Protein AF-A0A7V3DIP4-F1 (afdb_monomer_lite)

Foldseek 3Di:
DDPDPDDDDPVNVVVVVVVVVVVCVVVVVVVVVVVVVVLLVVLLVLVVLLVQQQQQVLVVDPQSAGDAKDQDPVVSCVVRVVSVRDDDPDCVVDQNAAWGIKHADPPRSQKIKTWGFRDDPPATWIWIAIWGQDPPDPPSPGPRPDRTDTDSDDDD

Structure (mmCIF, N/CA/C/O backbone):
data_AF-A0A7V3DIP4-F1
#
_entry.id   AF-A0A7V3DIP4-F1
#
loop_
_atom_site.group_PDB
_atom_site.id
_atom_site.type_symbol
_atom_site.label_atom_id
_atom_site.label_alt_id
_atom_site.label_comp_id
_atom_site.label_asym_id
_atom_site.label_entity_id
_atom_site.label_seq_id
_atom_site.pdbx_PDB_ins_code
_atom_site.Cartn_x
_atom_site.Cartn_y
_atom_site.Cartn_z
_atom_site.occupancy
_atom_site.B_iso_or_equiv
_atom_site.auth_seq_id
_atom_site.auth_comp_id
_atom_site.auth_asym_id
_atom_site.auth_atom_id
_atom_site.pdbx_PDB_model_num
ATOM 1 N N . MET A 1 1 ? -53.026 -20.639 31.400 1.00 49.44 1 MET A N 1
ATOM 2 C CA . MET A 1 1 ? -51.644 -20.151 31.588 1.00 49.44 1 MET A CA 1
ATOM 3 C C . MET A 1 1 ? -51.543 -18.741 31.033 1.00 49.44 1 MET A C 1
ATOM 5 O O . MET A 1 1 ? -51.719 -18.576 29.835 1.00 49.44 1 MET A O 1
ATOM 9 N N . MET A 1 2 ? -51.313 -17.737 31.879 1.00 57.09 2 MET A N 1
ATOM 10 C CA . MET A 1 2 ? -50.961 -16.390 31.417 1.00 57.09 2 MET A CA 1
ATOM 11 C C . MET A 1 2 ? -49.431 -16.298 31.375 1.00 57.09 2 MET A C 1
ATOM 13 O O . MET A 1 2 ? -48.797 -16.705 32.348 1.00 57.09 2 MET A O 1
ATOM 17 N N . PRO A 1 3 ? -48.826 -15.853 30.264 1.00 61.75 3 PRO A N 1
ATOM 18 C CA . PRO A 1 3 ? -47.380 -15.751 30.159 1.00 61.75 3 PRO A CA 1
ATOM 19 C C . PRO A 1 3 ? -46.893 -14.645 31.096 1.00 61.75 3 PRO A C 1
ATOM 21 O O . PRO A 1 3 ? -47.364 -13.509 31.036 1.00 61.75 3 PRO A O 1
ATOM 24 N N . ASP A 1 4 ? -45.971 -15.013 31.977 1.00 63.47 4 ASP A N 1
ATOM 25 C CA . ASP A 1 4 ? -45.319 -14.137 32.941 1.00 63.47 4 ASP A CA 1
ATOM 26 C C . ASP A 1 4 ? -44.584 -13.014 32.189 1.00 63.47 4 ASP A C 1
ATOM 28 O O . ASP A 1 4 ? -43.588 -13.247 31.495 1.00 63.47 4 ASP A O 1
ATOM 32 N N . ARG A 1 5 ? -45.125 -11.792 32.238 1.00 65.75 5 ARG A N 1
ATOM 33 C CA . ARG A 1 5 ? -44.530 -10.623 31.579 1.00 65.75 5 ARG A CA 1
ATOM 34 C C . ARG A 1 5 ? -43.382 -10.117 32.446 1.00 65.75 5 ARG A C 1
ATOM 36 O O . ARG A 1 5 ? -43.550 -9.192 33.234 1.00 65.75 5 ARG A O 1
ATOM 43 N N . ARG A 1 6 ? -42.210 -10.732 32.283 1.00 71.38 6 ARG A N 1
ATOM 44 C CA . ARG A 1 6 ? -40.952 -10.273 32.884 1.00 71.38 6 ARG A CA 1
ATOM 45 C C . ARG A 1 6 ? -40.598 -8.902 32.305 1.00 71.38 6 ARG A C 1
ATOM 47 O O . ARG A 1 6 ? -40.215 -8.796 31.142 1.00 71.38 6 ARG A O 1
ATOM 54 N N . GLY A 1 7 ? -40.799 -7.851 33.095 1.00 74.81 7 GLY A N 1
ATOM 55 C CA . GLY A 1 7 ? -40.385 -6.493 32.753 1.00 74.81 7 GLY A CA 1
ATOM 56 C C . GLY A 1 7 ? -38.878 -6.330 32.943 1.00 74.81 7 GLY A C 1
ATOM 57 O O . GLY A 1 7 ? -38.345 -6.733 33.973 1.00 74.81 7 GLY A O 1
ATOM 58 N N . PHE A 1 8 ? -38.205 -5.746 31.952 1.00 79.31 8 PHE A N 1
ATOM 59 C CA . PHE A 1 8 ? -36.793 -5.373 32.040 1.00 79.31 8 PHE A CA 1
ATOM 60 C C . PHE A 1 8 ? -36.644 -4.249 33.070 1.00 79.31 8 PHE A C 1
ATOM 62 O O . PHE A 1 8 ? -37.361 -3.246 32.993 1.00 79.31 8 PHE A O 1
ATOM 69 N N . THR A 1 9 ? -35.758 -4.400 34.050 1.00 89.12 9 THR A N 1
ATOM 70 C CA . THR A 1 9 ? -35.593 -3.364 35.073 1.00 89.12 9 THR A CA 1
ATOM 71 C C . THR A 1 9 ? -34.744 -2.208 34.531 1.00 89.12 9 THR A C 1
ATOM 73 O O . THR A 1 9 ? -33.777 -2.409 33.796 1.00 89.12 9 THR A O 1
ATOM 76 N N . LEU A 1 10 ? -35.082 -0.963 34.891 1.00 88.38 10 LEU A N 1
ATOM 77 C CA . LEU A 1 10 ? -34.274 0.209 34.505 1.00 88.38 10 LEU A CA 1
ATOM 78 C C . LEU A 1 10 ? -32.840 0.120 35.052 1.00 88.38 10 LEU A C 1
ATOM 80 O O . LEU A 1 10 ? -31.903 0.597 34.414 1.00 88.38 10 LEU A O 1
ATOM 84 N N . ILE A 1 11 ? -32.668 -0.525 36.209 1.00 92.50 11 ILE A N 1
ATOM 85 C CA . ILE A 1 11 ? -31.357 -0.728 36.825 1.00 92.50 11 ILE A CA 1
ATOM 86 C C . ILE A 1 11 ? -30.505 -1.757 36.070 1.00 92.50 11 ILE A C 1
ATOM 88 O O . ILE A 1 11 ? -29.309 -1.523 35.906 1.00 92.50 11 ILE A O 1
ATOM 92 N N . GLU A 1 12 ? -31.098 -2.834 35.534 1.00 90.81 12 GLU A N 1
ATOM 93 C CA . GLU A 1 12 ? -30.389 -3.761 34.635 1.00 90.81 12 GLU A CA 1
ATOM 94 C C . GLU A 1 12 ? -29.827 -3.017 33.434 1.00 90.81 12 GLU A C 1
ATOM 96 O O . GLU A 1 12 ? -28.651 -3.160 33.104 1.00 90.81 12 GLU A O 1
ATOM 101 N N . LEU A 1 13 ? -30.646 -2.174 32.805 1.00 90.00 13 LEU A N 1
ATOM 102 C CA . LEU A 1 13 ? -30.221 -1.444 31.618 1.00 90.00 13 LEU A CA 1
ATOM 103 C C . LEU A 1 13 ? -29.106 -0.441 31.950 1.00 90.00 13 LEU A C 1
ATOM 105 O O . LEU A 1 13 ? -28.142 -0.325 31.194 1.00 90.00 13 LEU A O 1
ATOM 109 N N . MET A 1 14 ? -29.184 0.220 33.106 1.00 91.88 14 MET A N 1
ATOM 110 C CA . MET A 1 14 ? -28.178 1.186 33.553 1.00 91.88 14 MET A CA 1
ATOM 111 C C . MET A 1 14 ? -26.803 0.542 33.800 1.00 91.88 14 MET A C 1
ATOM 113 O O . MET A 1 14 ? -25.780 1.099 33.401 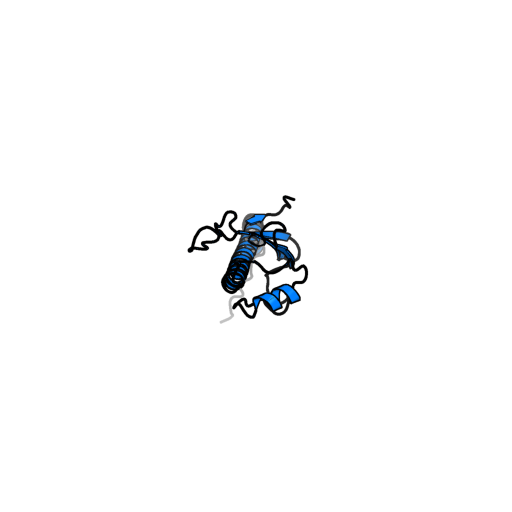1.00 91.88 14 MET A O 1
ATOM 117 N N . ILE A 1 15 ? -26.763 -0.649 34.404 1.00 94.25 15 ILE A N 1
ATOM 118 C CA . ILE A 1 15 ? -25.507 -1.383 34.623 1.00 94.25 15 ILE A CA 1
ATOM 119 C C . ILE A 1 15 ? -24.930 -1.869 33.286 1.00 94.25 15 ILE A C 1
ATOM 121 O O . ILE A 1 15 ? -23.722 -1.786 33.068 1.00 94.25 15 ILE A O 1
ATOM 125 N N . VAL A 1 16 ? -25.780 -2.314 32.357 1.00 95.00 16 VAL A N 1
ATOM 126 C CA . VAL A 1 16 ? -25.342 -2.784 31.034 1.00 95.00 16 VAL A CA 1
ATOM 127 C C . VAL A 1 16 ? -24.664 -1.667 30.239 1.00 95.00 16 VAL A C 1
ATOM 129 O O . VAL A 1 16 ? -23.562 -1.874 29.727 1.00 95.00 16 VAL A O 1
ATOM 132 N N . VAL A 1 17 ? -25.254 -0.469 30.168 1.00 95.00 17 VAL A N 1
ATOM 133 C CA . VAL A 1 17 ? -24.623 0.654 29.447 1.00 95.00 17 VAL A CA 1
ATOM 134 C C . VAL A 1 17 ? -23.339 1.131 30.126 1.00 95.00 17 VAL A C 1
ATOM 136 O O . VAL A 1 17 ? -22.404 1.525 29.430 1.00 95.00 17 VAL A O 1
ATOM 139 N N . ALA A 1 18 ? -23.244 1.030 31.457 1.00 95.12 18 ALA A N 1
ATOM 140 C CA . ALA A 1 18 ? -22.016 1.333 32.189 1.00 95.12 18 ALA A CA 1
ATOM 141 C C . ALA A 1 18 ? -20.879 0.359 31.826 1.00 95.12 18 ALA A C 1
ATOM 143 O O . ALA A 1 18 ? -19.766 0.794 31.533 1.00 95.12 18 ALA A O 1
ATOM 144 N N . ILE A 1 19 ? -21.161 -0.948 31.765 1.00 96.31 19 ILE A N 1
ATOM 145 C CA . ILE A 1 19 ? -20.173 -1.965 31.370 1.00 96.31 19 ILE A CA 1
ATOM 146 C C . ILE A 1 19 ? -19.762 -1.785 29.901 1.00 96.31 19 ILE A C 1
ATOM 148 O O . ILE A 1 19 ? -18.569 -1.785 29.596 1.00 96.31 19 ILE A O 1
ATOM 152 N N . ILE A 1 20 ? -20.722 -1.572 28.991 1.00 96.00 20 ILE A N 1
ATOM 153 C CA . ILE A 1 20 ? -20.433 -1.324 27.567 1.00 96.00 20 ILE A CA 1
ATOM 154 C C . ILE A 1 20 ? -19.580 -0.058 27.399 1.00 96.00 20 ILE A C 1
ATOM 156 O O . ILE A 1 20 ? -18.655 -0.062 26.589 1.00 96.00 20 ILE A O 1
ATOM 160 N N . GLY A 1 21 ? -19.829 0.994 28.185 1.00 96.00 21 GLY A N 1
ATOM 161 C CA . GLY A 1 21 ? -19.032 2.223 28.172 1.00 96.00 21 GLY A CA 1
ATOM 162 C C . GLY A 1 21 ? -17.556 1.988 28.512 1.00 96.00 21 GLY A C 1
ATOM 163 O O . GLY A 1 21 ? -16.678 2.479 27.803 1.00 96.00 21 GLY A O 1
ATOM 164 N N . ILE A 1 22 ? -17.273 1.179 29.540 1.00 95.75 22 ILE A N 1
ATOM 165 C CA . ILE A 1 22 ? -15.899 0.820 29.934 1.00 95.75 22 ILE A CA 1
ATOM 166 C C . ILE A 1 22 ? -15.215 0.005 28.829 1.00 95.75 22 ILE A C 1
ATOM 168 O O . ILE A 1 22 ? -14.076 0.295 28.456 1.00 95.75 22 ILE A O 1
ATOM 172 N N . LEU A 1 23 ? -15.913 -0.988 28.268 1.00 96.44 23 LEU A N 1
ATOM 173 C CA . LEU A 1 23 ? -15.379 -1.810 27.178 1.00 96.44 23 LEU A CA 1
ATOM 174 C C . LEU A 1 23 ? -15.090 -0.969 25.927 1.00 96.44 23 LEU A C 1
ATOM 176 O O . LEU A 1 23 ? -14.026 -1.111 25.324 1.00 96.44 23 LEU A O 1
ATOM 180 N N . ALA A 1 24 ? -15.997 -0.062 25.559 1.00 94.31 24 ALA A N 1
ATOM 181 C CA . ALA A 1 24 ? -15.842 0.814 24.401 1.00 94.31 24 ALA A CA 1
ATOM 182 C C . ALA A 1 24 ? -14.645 1.766 24.552 1.00 94.31 24 ALA A C 1
ATOM 184 O O . ALA A 1 24 ? -13.893 1.945 23.593 1.00 94.31 24 ALA A O 1
ATOM 185 N N . ALA A 1 25 ? -14.419 2.317 25.750 1.00 94.31 25 ALA A N 1
ATOM 186 C CA . ALA A 1 25 ? -13.308 3.231 26.016 1.00 94.31 25 ALA A CA 1
ATOM 187 C C . ALA A 1 25 ? -11.932 2.605 25.720 1.00 94.31 25 ALA A C 1
ATOM 189 O O . ALA A 1 25 ? -11.051 3.279 25.191 1.00 94.31 25 ALA A O 1
ATOM 190 N N . VAL A 1 26 ? -11.756 1.310 26.003 1.00 93.12 26 VAL A N 1
ATOM 191 C CA . VAL A 1 26 ? -10.509 0.580 25.708 1.00 93.12 26 VAL A CA 1
ATOM 192 C C . VAL A 1 26 ? -10.501 0.018 24.280 1.00 93.12 26 VAL A C 1
ATOM 194 O O . VAL A 1 26 ? -9.459 -0.016 23.624 1.00 93.12 26 VAL A O 1
ATOM 197 N N . ALA A 1 27 ? -11.652 -0.419 23.765 1.00 91.94 27 ALA A N 1
ATOM 198 C CA . ALA A 1 27 ? -11.744 -1.072 22.460 1.00 91.94 27 ALA A CA 1
ATOM 199 C C . ALA A 1 27 ? -11.568 -0.106 21.275 1.00 91.94 27 ALA A C 1
ATOM 201 O O . ALA A 1 27 ? -10.894 -0.454 20.305 1.00 91.94 27 ALA A O 1
ATOM 202 N N . ILE A 1 28 ? -12.134 1.105 21.340 1.00 89.88 28 ILE A N 1
ATOM 203 C CA . ILE A 1 28 ? -12.107 2.086 20.240 1.00 89.88 28 ILE A CA 1
ATOM 204 C C . ILE A 1 28 ? -10.679 2.486 19.814 1.00 89.88 28 ILE A C 1
ATOM 206 O O . ILE A 1 28 ? -10.377 2.362 18.622 1.00 89.88 28 ILE A O 1
ATOM 210 N N . PRO A 1 29 ? -9.770 2.929 20.710 1.00 87.25 29 PRO A N 1
ATOM 211 C CA . PRO A 1 29 ? -8.425 3.345 20.293 1.00 87.25 29 PRO A CA 1
ATOM 212 C C . PRO A 1 29 ? -7.610 2.183 19.703 1.00 87.25 29 PRO A C 1
ATOM 214 O O . PRO A 1 29 ? -6.888 2.351 18.713 1.00 87.25 29 PRO A O 1
ATOM 217 N N . ASN A 1 30 ? -7.785 0.978 20.252 1.00 87.62 30 ASN A N 1
ATOM 218 C CA . ASN A 1 30 ? -7.157 -0.232 19.731 1.00 87.62 30 ASN A CA 1
ATOM 219 C C . ASN A 1 30 ? -7.676 -0.571 18.328 1.00 87.62 30 ASN A C 1
ATOM 221 O O . ASN A 1 30 ? -6.884 -0.843 17.426 1.00 87.62 30 ASN A O 1
ATOM 225 N N . PHE A 1 31 ? -8.991 -0.499 18.113 1.00 86.62 31 PHE A N 1
ATOM 226 C CA . PHE A 1 31 ? -9.612 -0.779 16.819 1.00 86.62 31 PHE A CA 1
ATOM 227 C C . PHE A 1 31 ? -9.110 0.154 15.707 1.00 86.62 31 PHE A C 1
ATOM 229 O O . PHE A 1 31 ? -8.815 -0.312 14.605 1.00 86.62 31 PHE A O 1
ATOM 236 N N . ILE A 1 32 ? -8.939 1.449 15.993 1.00 83.44 32 ILE A N 1
ATOM 237 C CA . ILE A 1 32 ? -8.388 2.423 15.032 1.00 83.44 32 ILE A CA 1
ATOM 238 C C . ILE A 1 32 ? -6.965 2.024 14.615 1.00 83.44 32 ILE A C 1
ATOM 240 O O . ILE A 1 32 ? -6.655 1.980 13.423 1.00 83.44 32 ILE A O 1
ATOM 244 N N . SER A 1 33 ? -6.126 1.654 15.583 1.00 81.12 33 SER A N 1
ATOM 245 C CA . SER A 1 33 ? -4.747 1.225 15.329 1.00 81.12 33 SER A CA 1
ATOM 246 C C . SER A 1 33 ? -4.683 -0.074 14.513 1.00 81.12 33 SER A C 1
ATOM 248 O O . SER A 1 33 ? -3.886 -0.190 13.581 1.00 81.12 33 SER A O 1
ATOM 250 N N . PHE A 1 34 ? -5.541 -1.055 14.815 1.00 83.62 34 PHE A N 1
ATOM 251 C CA . PHE A 1 34 ? -5.632 -2.298 14.038 1.00 83.62 34 PHE A CA 1
ATOM 252 C C . PHE A 1 34 ? -6.078 -2.049 12.598 1.00 83.62 34 PHE A C 1
ATOM 254 O O . PHE A 1 34 ? -5.500 -2.613 11.668 1.00 83.62 34 PHE A O 1
ATOM 261 N N . LYS A 1 35 ? -7.060 -1.165 12.399 1.00 81.62 35 LYS A N 1
ATOM 262 C CA . LYS A 1 35 ? -7.530 -0.774 11.068 1.00 81.62 35 LYS A CA 1
ATOM 263 C C . LYS A 1 35 ? -6.407 -0.141 10.240 1.00 81.62 35 LYS A C 1
ATOM 265 O O . LYS A 1 35 ? -6.219 -0.528 9.090 1.00 81.62 35 LYS A O 1
ATOM 270 N N . GLN A 1 36 ? -5.634 0.778 10.822 1.00 76.88 36 GLN A N 1
ATOM 271 C CA . GLN A 1 36 ? -4.493 1.414 10.149 1.00 76.88 36 GLN A CA 1
ATOM 272 C C . GLN A 1 36 ? -3.420 0.397 9.744 1.00 76.88 36 GLN A C 1
ATOM 274 O O . GLN A 1 36 ? -2.950 0.415 8.607 1.00 76.88 36 GLN A O 1
ATOM 279 N N . LYS A 1 37 ? -3.082 -0.546 10.634 1.00 78.88 37 LYS A N 1
ATOM 280 C CA . LYS A 1 37 ? -2.143 -1.638 10.325 1.00 78.88 37 LYS A CA 1
ATOM 281 C C . LYS A 1 37 ? -2.640 -2.522 9.181 1.00 78.88 37 LYS A C 1
ATOM 283 O O . LYS A 1 37 ? -1.853 -2.864 8.306 1.00 78.88 37 LYS A O 1
ATOM 288 N N . ALA A 1 38 ? -3.930 -2.857 9.156 1.00 79.88 38 ALA A N 1
ATOM 289 C CA . ALA A 1 38 ? -4.520 -3.655 8.081 1.00 79.88 38 ALA A CA 1
ATOM 290 C C . ALA A 1 38 ? -4.476 -2.931 6.722 1.00 79.88 38 ALA A C 1
ATOM 292 O O . ALA A 1 38 ? -4.139 -3.543 5.711 1.00 79.88 38 ALA A O 1
ATOM 293 N N . ILE A 1 39 ? -4.765 -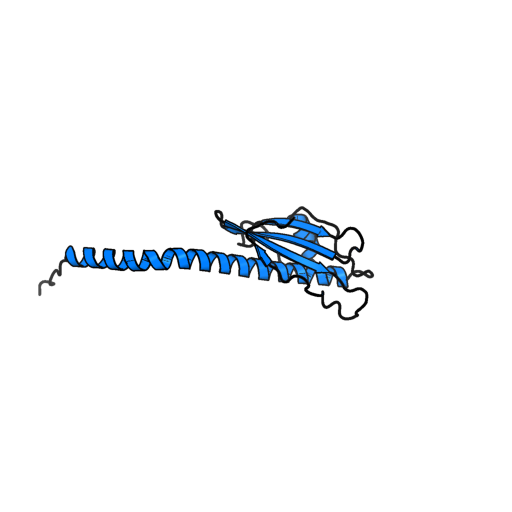1.624 6.701 1.00 76.38 39 ILE A N 1
ATOM 294 C CA . ILE A 1 39 ? -4.670 -0.786 5.493 1.00 76.38 39 ILE A CA 1
ATOM 295 C C . ILE A 1 39 ? -3.224 -0.730 4.990 1.00 76.38 39 ILE A C 1
ATOM 297 O O . ILE A 1 39 ? -2.970 -0.929 3.803 1.00 76.38 39 ILE A O 1
ATOM 301 N N . CYS A 1 40 ? -2.271 -0.517 5.896 1.00 75.62 40 CYS A N 1
ATOM 302 C CA . CYS A 1 40 ? -0.856 -0.526 5.559 1.00 75.62 40 CYS A CA 1
ATOM 303 C C . CYS A 1 40 ? -0.399 -1.883 4.993 1.00 75.62 40 CYS A C 1
ATOM 305 O O . CYS A 1 40 ? 0.252 -1.924 3.954 1.00 75.62 40 CYS A O 1
ATOM 307 N N . ALA A 1 41 ? -0.773 -2.995 5.632 1.00 78.62 41 ALA A N 1
ATOM 308 C CA . ALA A 1 41 ? -0.412 -4.333 5.167 1.00 78.62 41 ALA A CA 1
ATOM 309 C C . ALA A 1 41 ? -0.936 -4.613 3.749 1.00 78.62 41 ALA A C 1
ATOM 311 O O . ALA A 1 41 ? -0.217 -5.180 2.927 1.00 78.62 41 ALA A O 1
ATOM 312 N N . ALA A 1 42 ? -2.156 -4.162 3.439 1.00 76.62 42 ALA A N 1
ATOM 313 C CA . ALA A 1 42 ? -2.704 -4.251 2.090 1.00 76.62 42 ALA A CA 1
ATOM 314 C C . ALA A 1 42 ? -1.874 -3.432 1.088 1.00 76.62 42 ALA A C 1
ATOM 316 O O . ALA A 1 42 ? -1.483 -3.952 0.048 1.00 76.62 42 ALA A O 1
ATOM 317 N N . ALA A 1 43 ? -1.534 -2.183 1.415 1.00 75.06 43 ALA A N 1
ATOM 318 C CA . ALA A 1 43 ? -0.706 -1.342 0.551 1.00 75.06 43 ALA A CA 1
ATOM 319 C C . ALA A 1 43 ? 0.712 -1.898 0.341 1.00 75.06 43 ALA A C 1
ATOM 321 O O . ALA A 1 43 ? 1.254 -1.807 -0.755 1.00 75.06 43 ALA A O 1
ATOM 322 N N . ILE A 1 44 ? 1.299 -2.531 1.353 1.00 76.38 44 ILE A N 1
ATOM 323 C CA . ILE A 1 44 ? 2.578 -3.234 1.227 1.00 76.38 44 ILE A CA 1
ATOM 324 C C . ILE A 1 44 ? 2.467 -4.403 0.239 1.00 76.38 44 ILE A C 1
ATOM 326 O O . ILE A 1 44 ? 3.274 -4.491 -0.683 1.00 76.38 44 ILE A O 1
ATOM 330 N N . ALA A 1 45 ? 1.455 -5.264 0.379 1.00 77.69 45 ALA A N 1
ATOM 331 C CA . ALA A 1 45 ? 1.241 -6.384 -0.543 1.00 77.69 45 ALA A CA 1
ATOM 332 C C . ALA A 1 45 ? 1.056 -5.901 -1.993 1.00 77.69 45 ALA A C 1
ATOM 334 O O . ALA A 1 45 ? 1.580 -6.477 -2.944 1.00 77.69 45 ALA A O 1
ATOM 335 N N . ASN A 1 46 ? 0.359 -4.782 -2.146 1.00 76.44 46 ASN A N 1
ATOM 336 C CA . ASN A 1 46 ? 0.146 -4.101 -3.411 1.00 76.44 46 ASN A CA 1
ATOM 337 C C . ASN A 1 46 ? 1.452 -3.580 -4.032 1.00 76.44 46 ASN A C 1
ATOM 339 O O . ASN A 1 46 ? 1.669 -3.743 -5.232 1.00 76.44 46 ASN A O 1
ATOM 343 N N . LEU A 1 47 ? 2.338 -2.988 -3.224 1.00 76.69 47 LEU A N 1
ATOM 344 C CA . LEU A 1 47 ? 3.666 -2.553 -3.662 1.00 76.69 47 LEU A CA 1
ATOM 345 C C . LEU A 1 47 ? 4.574 -3.722 -4.044 1.00 76.69 47 LEU A C 1
ATOM 347 O O . LEU A 1 47 ? 5.361 -3.578 -4.975 1.00 76.69 47 LEU A O 1
ATOM 351 N N . GLU A 1 48 ? 4.472 -4.866 -3.368 1.00 78.00 48 GLU A N 1
ATOM 352 C CA . GLU A 1 48 ? 5.219 -6.069 -3.753 1.00 78.00 48 GLU A CA 1
ATOM 353 C C . GLU A 1 48 ? 4.761 -6.599 -5.111 1.00 78.00 48 GLU A C 1
ATOM 355 O O . GLU A 1 48 ? 5.596 -6.871 -5.970 1.00 78.00 48 GLU A O 1
ATOM 360 N N . ASN A 1 49 ? 3.450 -6.650 -5.361 1.00 78.31 49 ASN A N 1
ATOM 361 C CA . ASN A 1 49 ? 2.935 -6.971 -6.693 1.00 78.31 49 ASN A CA 1
ATOM 362 C C . ASN A 1 49 ? 3.452 -5.961 -7.733 1.00 78.31 49 ASN A C 1
ATOM 364 O O . ASN A 1 49 ? 3.912 -6.357 -8.803 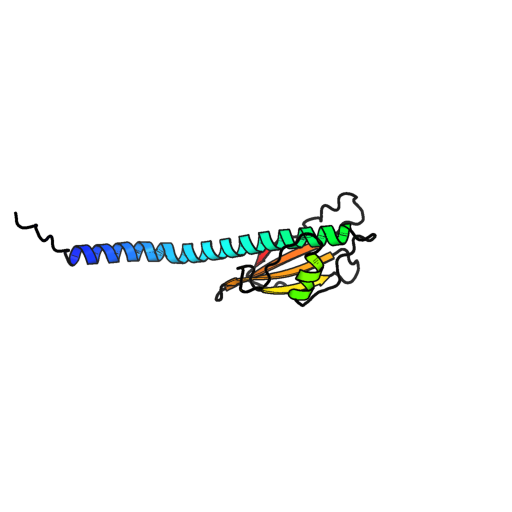1.00 78.31 49 ASN A O 1
ATOM 368 N N . ALA A 1 50 ? 3.440 -4.662 -7.396 1.00 77.69 50 ALA A N 1
ATOM 369 C CA . ALA A 1 50 ? 3.964 -3.599 -8.253 1.00 77.69 50 ALA A CA 1
ATOM 370 C C . ALA A 1 50 ? 5.444 -3.806 -8.608 1.00 77.69 50 ALA A C 1
ATOM 372 O O . ALA A 1 50 ? 5.848 -3.720 -9.769 1.00 77.69 50 ALA A O 1
ATOM 373 N N . ARG A 1 51 ? 6.250 -4.126 -7.593 1.00 78.12 51 ARG A N 1
ATOM 374 C CA . ARG A 1 51 ? 7.668 -4.448 -7.724 1.00 78.12 51 ARG A CA 1
ATOM 375 C C . ARG A 1 51 ? 7.878 -5.652 -8.629 1.00 78.12 51 ARG A C 1
ATOM 377 O O . ARG A 1 51 ? 8.729 -5.579 -9.510 1.00 78.12 51 ARG A O 1
ATOM 384 N N . LEU A 1 52 ? 7.119 -6.732 -8.449 1.00 80.00 52 LEU A N 1
ATOM 385 C CA . LEU A 1 52 ? 7.273 -7.951 -9.245 1.00 80.00 52 LEU A CA 1
ATOM 386 C C . LEU A 1 52 ? 7.103 -7.685 -10.744 1.00 80.00 52 LEU A C 1
ATOM 388 O O . LEU A 1 52 ? 7.961 -8.116 -11.512 1.00 80.00 52 LEU A O 1
ATOM 392 N N . SER A 1 53 ? 6.096 -6.920 -11.179 1.00 81.06 53 SER A N 1
ATOM 393 C CA . SER A 1 53 ? 5.987 -6.640 -12.620 1.00 81.06 53 SER A CA 1
ATOM 394 C C . SER A 1 53 ? 6.936 -5.569 -13.131 1.00 81.06 53 SER A C 1
ATOM 396 O O . SER A 1 53 ? 7.321 -5.624 -14.292 1.00 81.06 53 SER A O 1
ATOM 398 N N . LEU A 1 54 ? 7.369 -4.618 -12.299 1.00 79.69 54 LEU A N 1
ATOM 399 C CA . LEU A 1 54 ? 8.489 -3.746 -12.677 1.00 79.69 54 LEU A CA 1
ATOM 400 C C . LEU A 1 54 ? 9.762 -4.572 -12.905 1.00 79.69 54 LEU A C 1
ATOM 402 O O . LEU A 1 54 ? 10.529 -4.293 -13.823 1.00 79.69 54 LEU A O 1
ATOM 406 N N . THR A 1 55 ? 9.955 -5.619 -12.101 1.00 78.06 55 THR A N 1
ATOM 407 C CA . THR A 1 55 ? 11.068 -6.565 -12.248 1.00 78.06 55 THR A CA 1
ATOM 408 C C . THR A 1 55 ? 10.948 -7.362 -13.535 1.00 78.06 55 THR A C 1
ATOM 410 O O . THR A 1 55 ? 11.927 -7.482 -14.259 1.00 78.06 55 THR A O 1
ATOM 413 N N . SER A 1 56 ? 9.766 -7.905 -13.840 1.00 81.12 56 SER A N 1
ATOM 414 C CA . SER A 1 56 ? 9.574 -8.674 -15.071 1.00 81.12 56 SER A CA 1
ATOM 415 C C . SER A 1 56 ? 9.638 -7.792 -16.320 1.00 81.12 56 SER A C 1
ATOM 417 O O . SER A 1 56 ? 10.149 -8.251 -17.338 1.00 81.12 56 SER A O 1
ATOM 419 N N . TYR A 1 57 ? 9.223 -6.520 -16.234 1.00 81.44 57 TYR A N 1
ATOM 420 C CA . TYR A 1 57 ? 9.497 -5.524 -17.270 1.00 81.44 57 TYR A CA 1
ATOM 421 C C . TYR A 1 57 ? 11.000 -5.399 -17.496 1.00 81.44 57 TYR A C 1
ATOM 423 O O . TYR A 1 57 ? 11.462 -5.620 -18.611 1.00 81.44 57 TYR A O 1
ATOM 431 N N . ALA A 1 58 ? 11.766 -5.091 -16.445 1.00 80.69 58 ALA A N 1
ATOM 432 C CA . ALA A 1 58 ? 13.210 -4.906 -16.559 1.00 80.69 58 ALA A CA 1
ATOM 433 C C . ALA A 1 58 ? 13.903 -6.173 -17.085 1.00 80.69 58 ALA A C 1
ATOM 435 O O . ALA A 1 58 ? 14.749 -6.071 -17.960 1.00 80.69 58 ALA A O 1
ATOM 436 N N . ALA A 1 59 ? 13.479 -7.358 -16.634 1.00 80.81 59 ALA A N 1
ATOM 437 C CA . ALA A 1 59 ? 13.996 -8.648 -17.093 1.00 80.81 59 ALA A CA 1
ATOM 438 C C . ALA A 1 59 ? 13.668 -8.964 -18.563 1.00 80.81 59 ALA A C 1
ATOM 440 O O . ALA A 1 59 ? 14.330 -9.801 -19.169 1.00 80.81 59 ALA A O 1
ATOM 441 N N . SER A 1 60 ? 12.633 -8.336 -19.131 1.00 81.88 60 SER A N 1
ATOM 442 C CA . SER A 1 60 ? 12.306 -8.460 -20.557 1.00 81.88 60 SER A CA 1
ATOM 443 C C . SER A 1 60 ? 13.114 -7.519 -21.453 1.00 81.88 60 SER A C 1
ATOM 445 O O . SER A 1 60 ? 13.057 -7.657 -22.671 1.00 81.88 60 SER A O 1
ATOM 447 N N . GLN A 1 61 ? 13.828 -6.557 -20.864 1.00 80.19 61 GLN A N 1
ATOM 448 C CA . GLN A 1 61 ? 14.669 -5.603 -21.580 1.00 80.19 61 GLN A CA 1
ATOM 449 C C . GLN A 1 61 ? 16.128 -6.056 -21.527 1.00 80.19 61 GLN A C 1
ATOM 451 O O . GLN A 1 61 ? 16.594 -6.517 -20.486 1.00 80.19 61 GLN A O 1
ATOM 456 N N . ASP A 1 62 ? 16.867 -5.844 -22.615 1.00 75.75 62 ASP A N 1
ATOM 457 C CA . ASP A 1 62 ? 18.273 -6.263 -22.711 1.00 75.75 62 ASP A CA 1
ATOM 458 C C . ASP A 1 62 ? 19.177 -5.579 -21.659 1.00 75.75 62 ASP A C 1
ATOM 460 O O . ASP A 1 62 ? 20.131 -6.181 -21.172 1.00 75.75 62 ASP A O 1
ATOM 464 N N . ASP A 1 63 ? 18.829 -4.356 -21.237 1.00 78.25 63 ASP A N 1
ATOM 465 C CA . ASP A 1 63 ? 19.639 -3.523 -20.332 1.00 78.25 63 ASP A CA 1
ATOM 466 C C . ASP A 1 63 ? 19.153 -3.505 -18.866 1.00 78.25 63 ASP A C 1
ATOM 468 O O . ASP A 1 63 ? 19.572 -2.645 -18.088 1.00 78.25 63 ASP A O 1
ATOM 472 N N . TRP A 1 64 ? 18.218 -4.381 -18.464 1.00 78.69 64 TRP A N 1
ATOM 473 C CA . TRP A 1 64 ? 17.600 -4.353 -17.118 1.00 78.69 64 TRP A CA 1
ATOM 474 C C . TRP A 1 64 ? 17.021 -2.980 -16.726 1.00 78.69 64 TRP A C 1
ATOM 476 O O . TRP A 1 64 ? 16.946 -2.598 -15.552 1.00 78.69 64 TRP A O 1
ATOM 486 N N . CYS A 1 65 ? 16.602 -2.229 -17.743 1.00 81.88 65 CYS A N 1
ATOM 487 C CA . CYS A 1 65 ? 16.123 -0.863 -17.646 1.00 81.88 65 CYS A CA 1
ATOM 488 C C . CYS A 1 65 ? 14.661 -0.850 -17.194 1.00 81.88 65 CYS A C 1
ATOM 490 O O . CYS A 1 65 ? 13.785 -1.443 -17.827 1.00 81.88 65 CYS A O 1
ATOM 492 N N . PHE A 1 66 ? 14.380 -0.142 -16.103 1.00 82.56 66 PHE A N 1
ATOM 493 C CA . PHE A 1 66 ? 13.015 0.092 -15.658 1.00 82.56 66 PHE A CA 1
ATOM 494 C C . PHE A 1 66 ? 12.279 1.076 -16.587 1.00 82.56 66 PHE A C 1
ATOM 496 O O . PHE A 1 66 ? 12.916 1.924 -17.233 1.00 82.56 66 PHE A O 1
ATOM 503 N N . PRO A 1 67 ? 10.930 1.026 -16.641 1.00 82.00 67 PRO A N 1
ATOM 504 C CA . PRO A 1 67 ? 10.168 1.942 -17.481 1.00 82.00 67 PRO A CA 1
ATOM 505 C C . PRO A 1 67 ? 10.443 3.400 -17.076 1.00 82.00 67 PRO A C 1
ATOM 507 O O . PRO A 1 67 ? 10.805 3.654 -15.919 1.00 82.00 67 PRO A O 1
ATOM 510 N N . PRO A 1 68 ? 10.304 4.367 -18.003 1.00 84.56 68 PRO A N 1
ATOM 511 C CA . PRO A 1 68 ? 10.448 5.789 -17.692 1.00 84.56 68 PRO A CA 1
ATOM 512 C C . PRO A 1 68 ? 9.464 6.224 -16.601 1.00 84.56 68 PRO A C 1
ATOM 514 O O . PRO A 1 68 ? 8.475 5.547 -16.351 1.00 84.56 68 PRO A O 1
ATOM 517 N N . SER A 1 69 ? 9.735 7.350 -15.937 1.00 85.31 69 SER A N 1
ATOM 518 C CA . SER A 1 69 ? 8.854 7.896 -14.897 1.00 85.31 69 SER A CA 1
ATOM 519 C C . SER A 1 69 ? 7.423 8.105 -15.409 1.00 85.31 69 SER A C 1
ATOM 521 O O . SER A 1 69 ? 7.232 8.730 -16.452 1.00 85.31 69 SER A O 1
ATOM 523 N N . ILE A 1 70 ? 6.434 7.642 -14.644 1.00 84.50 70 ILE A N 1
ATOM 524 C CA . ILE A 1 70 ? 5.007 7.722 -14.959 1.00 84.50 70 ILE A CA 1
ATOM 525 C C . ILE A 1 70 ? 4.297 8.379 -13.780 1.00 84.50 70 ILE A C 1
ATOM 527 O O . ILE A 1 70 ? 4.374 7.914 -12.643 1.00 84.50 70 ILE A O 1
ATOM 531 N N . MET A 1 71 ? 3.586 9.465 -14.061 1.00 79.94 71 MET A N 1
ATOM 532 C CA . MET A 1 71 ? 2.854 10.244 -13.056 1.00 79.94 71 MET A CA 1
ATOM 533 C C . MET A 1 71 ? 1.352 9.923 -13.050 1.00 79.94 71 MET A C 1
ATOM 535 O O . MET A 1 71 ? 0.661 10.244 -12.087 1.00 79.94 71 MET A O 1
ATOM 539 N N . SER A 1 72 ? 0.843 9.273 -14.102 1.00 82.62 72 SER A N 1
ATOM 540 C CA . SER A 1 72 ? -0.560 8.879 -14.226 1.00 82.62 72 SER A CA 1
ATOM 541 C C . SER A 1 72 ? -0.779 7.427 -13.810 1.00 82.62 72 SER A C 1
ATOM 543 O O . SER A 1 72 ? -0.071 6.520 -14.247 1.00 82.62 72 SER A O 1
ATOM 545 N N . TYR A 1 73 ? -1.810 7.191 -12.998 1.00 75.62 73 TYR A N 1
ATOM 546 C CA . TYR A 1 73 ? -2.199 5.842 -12.588 1.00 75.62 73 TYR A CA 1
ATOM 547 C C . TYR A 1 73 ? -2.579 4.951 -13.778 1.00 75.62 73 TYR A C 1
ATOM 549 O O . TYR A 1 73 ? -2.194 3.784 -13.817 1.00 75.62 73 TYR A O 1
ATOM 557 N N . ASP A 1 74 ? -3.315 5.487 -14.754 1.00 80.62 74 ASP A N 1
ATOM 558 C CA . ASP A 1 74 ? -3.811 4.687 -15.879 1.00 80.62 74 ASP A CA 1
ATOM 559 C C . ASP A 1 74 ? -2.689 4.294 -16.851 1.00 80.62 74 ASP A C 1
ATOM 561 O O . ASP A 1 74 ? -2.639 3.158 -17.327 1.00 80.62 74 ASP A O 1
ATOM 565 N N . GLU A 1 75 ? -1.726 5.195 -17.056 1.00 81.56 75 GLU A N 1
ATOM 566 C CA . GLU A 1 75 ? -0.509 4.909 -17.821 1.00 81.56 75 GLU A CA 1
ATOM 567 C C . GLU A 1 75 ? 0.339 3.850 -17.112 1.00 81.56 75 GLU A C 1
ATOM 569 O O . GLU A 1 75 ? 0.799 2.896 -17.739 1.00 81.56 75 GLU A O 1
ATOM 574 N N . PHE A 1 76 ? 0.494 3.971 -15.790 1.00 79.12 76 PHE A N 1
ATOM 575 C CA . PHE A 1 76 ? 1.270 3.027 -14.990 1.00 79.12 76 PHE A CA 1
ATOM 576 C C . PHE A 1 76 ? 0.640 1.630 -15.006 1.00 79.12 76 PHE A C 1
ATOM 578 O O . PHE A 1 76 ? 1.327 0.630 -15.216 1.00 79.12 76 PHE A O 1
ATOM 585 N N . ARG A 1 77 ? -0.687 1.559 -14.854 1.00 78.19 77 ARG A N 1
ATOM 586 C CA . ARG A 1 77 ? -1.452 0.314 -14.966 1.00 78.19 77 ARG A CA 1
ATOM 587 C C . ARG A 1 77 ? -1.283 -0.317 -16.340 1.00 78.19 77 ARG A C 1
ATOM 589 O O . ARG A 1 77 ? -0.969 -1.503 -16.428 1.00 78.19 77 ARG A O 1
ATOM 596 N N . SER A 1 78 ? -1.484 0.453 -17.403 1.00 80.06 78 SER A N 1
ATOM 597 C CA . SER A 1 78 ? -1.423 -0.057 -18.775 1.00 80.06 78 SER A CA 1
ATOM 598 C C . SER A 1 78 ? -0.026 -0.566 -19.132 1.00 80.06 78 SER A C 1
ATOM 600 O O . SER A 1 78 ? 0.098 -1.624 -19.745 1.00 80.06 78 SER A O 1
ATOM 602 N N . ALA A 1 79 ? 1.023 0.121 -18.669 1.00 77.75 79 ALA A N 1
ATOM 603 C CA . ALA A 1 79 ? 2.410 -0.288 -18.875 1.00 77.75 79 ALA A CA 1
ATOM 604 C C . ALA A 1 79 ? 2.749 -1.635 -18.213 1.00 77.75 79 ALA A C 1
ATOM 606 O O . ALA A 1 79 ? 3.564 -2.387 -18.743 1.00 77.75 79 ALA A O 1
ATOM 607 N N . LEU A 1 80 ? 2.124 -1.961 -17.075 1.00 75.81 80 LEU A N 1
ATOM 608 C CA . LEU A 1 80 ? 2.457 -3.160 -16.298 1.00 75.81 80 LEU A CA 1
ATOM 609 C C . LEU A 1 80 ? 1.442 -4.306 -16.410 1.00 75.81 80 LEU A C 1
ATOM 611 O O . LEU A 1 80 ? 1.755 -5.431 -16.022 1.00 75.81 80 LEU A O 1
ATOM 615 N N . THR A 1 81 ? 0.256 -4.072 -16.980 1.00 76.44 81 THR A N 1
ATOM 616 C CA . THR A 1 81 ? -0.780 -5.113 -17.146 1.00 76.44 81 THR A CA 1
ATOM 617 C C . THR A 1 81 ? -0.286 -6.283 -18.006 1.00 76.44 81 THR A C 1
ATOM 619 O O . THR A 1 81 ? -0.571 -7.440 -17.708 1.00 76.44 81 THR A O 1
ATOM 622 N N . ILE A 1 82 ? 0.526 -6.001 -19.031 1.00 76.00 82 ILE A N 1
ATOM 623 C CA . ILE A 1 82 ? 1.147 -7.012 -19.911 1.00 76.00 82 ILE A CA 1
ATOM 624 C C . ILE A 1 82 ? 2.107 -7.927 -19.127 1.00 76.00 82 ILE A C 1
ATOM 626 O O . ILE A 1 82 ? 2.299 -9.088 -19.476 1.00 76.00 82 ILE A O 1
ATOM 630 N N . TYR A 1 83 ? 2.652 -7.422 -18.021 1.00 74.06 83 TYR A N 1
ATOM 631 C CA . TYR A 1 83 ? 3.635 -8.086 -17.170 1.00 74.06 83 TYR A CA 1
ATOM 632 C C . TYR A 1 83 ? 3.007 -8.785 -15.953 1.00 74.06 83 TYR A C 1
ATOM 634 O O . TYR A 1 83 ? 3.697 -9.072 -14.970 1.00 74.06 83 TYR A O 1
ATOM 642 N N . GLY A 1 84 ? 1.699 -9.063 -16.010 1.00 67.25 84 GLY A N 1
ATOM 643 C CA . GLY A 1 84 ? 0.970 -9.859 -15.017 1.00 67.25 84 GLY A CA 1
ATOM 644 C C . GLY A 1 84 ? 0.468 -9.080 -13.802 1.00 67.25 84 GLY A C 1
ATOM 645 O O . GLY A 1 84 ? -0.047 -9.687 -12.863 1.00 67.25 84 GLY A O 1
ATOM 646 N N . LEU A 1 85 ? 0.587 -7.751 -13.805 1.00 69.12 85 LEU A N 1
ATOM 647 C CA . LEU A 1 85 ? 0.069 -6.921 -12.726 1.00 69.12 85 LEU A CA 1
ATOM 648 C C . LEU A 1 85 ? -1.407 -6.602 -12.947 1.00 69.12 85 LEU A C 1
ATOM 650 O O . LEU A 1 85 ? -1.768 -5.855 -13.856 1.00 69.12 85 LEU A O 1
ATOM 654 N N . TYR A 1 86 ? -2.266 -7.123 -12.074 1.00 61.88 86 TYR A N 1
ATOM 655 C CA . TYR A 1 86 ? -3.662 -6.707 -12.020 1.00 61.88 86 TYR A CA 1
ATOM 656 C C . TYR A 1 86 ? -3.815 -5.539 -11.045 1.00 61.88 86 TYR A C 1
ATOM 658 O O . TYR A 1 86 ? -3.892 -5.729 -9.830 1.00 61.88 86 TYR A O 1
ATOM 666 N N . PHE A 1 87 ? -3.873 -4.324 -11.589 1.00 60.75 87 PHE A N 1
ATOM 667 C CA . PHE A 1 87 ? -4.410 -3.182 -10.858 1.00 60.75 87 PHE A CA 1
ATOM 668 C C . PHE A 1 87 ? -5.909 -3.054 -11.138 1.00 60.75 87 PHE A C 1
ATOM 670 O O . PHE A 1 87 ? -6.320 -3.147 -12.298 1.00 60.75 87 PHE A O 1
ATOM 677 N N . PRO A 1 88 ? -6.728 -2.783 -10.114 1.00 58.41 88 PRO A N 1
ATOM 678 C CA . PRO A 1 88 ? -8.139 -2.524 -10.314 1.00 58.41 88 PRO A CA 1
ATOM 679 C C . PRO A 1 88 ? -8.361 -1.255 -11.141 1.00 58.41 88 PRO A C 1
ATOM 681 O O . PRO A 1 88 ? -7.675 -0.243 -11.013 1.00 58.41 88 PRO A O 1
ATOM 684 N N . ASP A 1 89 ? -9.374 -1.331 -11.981 1.00 55.50 89 ASP A N 1
ATOM 685 C CA . ASP A 1 89 ? -9.842 -0.369 -12.975 1.00 55.50 89 ASP A CA 1
ATOM 686 C C . ASP A 1 89 ? -10.267 0.989 -12.394 1.00 55.50 89 ASP A C 1
ATOM 688 O O . ASP A 1 89 ? -10.382 1.969 -13.127 1.00 55.50 89 ASP A O 1
ATOM 692 N N . SER A 1 90 ? -10.413 1.102 -11.073 1.00 55.25 90 SER A N 1
ATOM 693 C CA . SER A 1 90 ? -10.513 2.397 -10.405 1.00 55.25 90 SER A CA 1
ATOM 694 C C . SER A 1 90 ? -9.958 2.358 -8.981 1.00 55.25 90 SER A C 1
ATOM 696 O O . SER A 1 90 ? -10.154 1.404 -8.227 1.00 55.25 90 SER A O 1
ATOM 698 N N . MET A 1 91 ? -9.292 3.447 -8.588 1.00 54.91 91 MET A N 1
ATOM 699 C CA . MET A 1 91 ? -8.721 3.648 -7.245 1.00 54.91 91 MET A CA 1
ATOM 700 C C . MET A 1 91 ? -9.798 3.700 -6.143 1.00 54.91 91 MET A C 1
ATOM 702 O O . MET A 1 91 ? -9.496 3.595 -4.958 1.00 54.91 91 MET A O 1
ATOM 706 N N . SER A 1 92 ? -11.063 3.848 -6.543 1.00 53.47 92 SER A N 1
ATOM 707 C CA . SER A 1 92 ? -12.267 3.794 -5.713 1.00 53.47 92 SER A CA 1
ATOM 708 C C . SER A 1 92 ? -12.820 2.377 -5.518 1.00 53.47 92 SER A C 1
ATOM 710 O O . SER A 1 92 ? -13.499 2.137 -4.521 1.00 53.47 92 SER A O 1
ATOM 712 N N . ALA A 1 93 ? -12.540 1.430 -6.422 1.00 50.44 93 ALA A N 1
ATOM 713 C CA . ALA A 1 93 ? -13.060 0.063 -6.329 1.00 50.44 93 ALA A CA 1
ATOM 714 C C . ALA A 1 93 ? -12.310 -0.792 -5.304 1.00 50.44 93 ALA A C 1
ATOM 716 O O . ALA A 1 93 ? -12.857 -1.760 -4.775 1.00 50.44 93 ALA A O 1
ATOM 717 N N . VAL A 1 94 ? -11.061 -0.448 -4.991 1.00 49.19 94 VAL A N 1
ATOM 718 C CA . VAL A 1 94 ? -10.244 -1.262 -4.101 1.00 49.19 94 VAL A CA 1
ATOM 719 C C . VAL A 1 94 ? -9.423 -0.350 -3.211 1.00 49.19 94 VAL A C 1
ATOM 721 O O . VAL A 1 94 ? -8.896 0.665 -3.649 1.00 49.19 94 VAL A O 1
ATOM 724 N N . LYS A 1 95 ? -9.315 -0.718 -1.936 1.00 58.06 95 LYS A N 1
ATOM 725 C CA . LYS A 1 95 ? -8.646 0.026 -0.859 1.00 58.06 95 LYS A CA 1
ATOM 726 C C . LYS A 1 95 ? -7.112 0.097 -1.022 1.00 58.06 95 LYS A C 1
ATOM 728 O O . LYS A 1 95 ? -6.380 -0.097 -0.061 1.00 58.06 95 LYS A O 1
ATOM 733 N N . TRP A 1 96 ? -6.629 0.316 -2.244 1.00 54.47 96 TRP A N 1
ATOM 734 C CA . TRP A 1 96 ? -5.229 0.539 -2.621 1.00 54.47 96 TRP A CA 1
ATOM 735 C C . TRP A 1 96 ? -4.803 1.976 -2.314 1.00 54.47 96 TRP A C 1
ATOM 737 O O . TRP A 1 96 ? -3.613 2.260 -2.234 1.00 54.47 96 TRP A O 1
ATOM 747 N N . GLY A 1 97 ? -5.787 2.856 -2.113 1.00 62.28 97 GLY A N 1
ATOM 748 C CA . GLY A 1 97 ? -5.608 4.285 -1.931 1.00 62.28 97 GLY A CA 1
ATOM 749 C C . GLY A 1 97 ? -4.964 4.946 -3.156 1.00 62.28 97 GLY A C 1
ATOM 750 O O . GLY A 1 97 ? -5.239 4.538 -4.283 1.00 62.28 97 GLY A O 1
ATOM 751 N N . ALA A 1 98 ? -4.198 6.024 -2.969 1.00 71.06 98 ALA A N 1
ATOM 752 C CA . ALA A 1 98 ? -3.829 6.931 -4.050 1.00 71.06 98 ALA A CA 1
ATOM 753 C C . ALA A 1 98 ? -2.422 6.712 -4.639 1.00 71.06 98 ALA A C 1
ATOM 755 O O . ALA A 1 98 ? -1.439 7.084 -4.002 1.00 71.06 98 ALA A O 1
ATOM 756 N N . PHE A 1 99 ? -2.305 6.202 -5.871 1.00 75.75 99 PHE A N 1
ATOM 757 C CA . PHE A 1 99 ? -1.074 6.302 -6.664 1.00 75.75 99 PHE A CA 1
ATOM 758 C C . PHE A 1 99 ? -0.675 7.773 -6.821 1.00 75.75 99 PHE A C 1
ATOM 760 O O . PHE A 1 99 ? -1.484 8.591 -7.254 1.00 75.75 99 PHE A O 1
ATOM 767 N N . HIS A 1 100 ? 0.553 8.108 -6.431 1.00 74.62 100 HIS A N 1
ATOM 768 C CA . HIS A 1 100 ? 1.096 9.466 -6.541 1.00 74.62 100 HIS A CA 1
ATOM 769 C C . HIS A 1 100 ? 2.090 9.608 -7.687 1.00 74.62 100 HIS A C 1
ATOM 771 O O . HIS A 1 100 ? 2.262 10.703 -8.212 1.00 74.62 100 HIS A O 1
ATOM 777 N N . GLY A 1 101 ? 2.768 8.523 -8.046 1.00 77.75 101 GLY A N 1
ATOM 778 C CA . GLY A 1 101 ? 3.769 8.559 -9.091 1.00 77.75 101 GLY A CA 1
ATOM 779 C C . GLY A 1 101 ? 4.784 7.442 -8.959 1.00 77.75 101 GLY A C 1
ATOM 780 O O . GLY A 1 101 ? 5.058 6.910 -7.877 1.00 77.75 101 GLY A O 1
ATOM 781 N N . TYR A 1 102 ? 5.360 7.130 -10.102 1.00 83.56 102 TYR A N 1
ATOM 782 C CA . TYR A 1 102 ? 6.483 6.244 -10.275 1.00 83.56 102 TYR A CA 1
ATOM 783 C C . TYR A 1 102 ? 7.617 7.056 -10.909 1.00 83.56 102 TYR A C 1
ATOM 785 O O . TYR A 1 102 ? 7.457 7.647 -11.978 1.00 83.56 102 TYR A O 1
ATOM 793 N N . ILE A 1 103 ? 8.765 7.114 -10.240 1.00 84.56 103 ILE A N 1
ATOM 794 C CA . ILE A 1 103 ? 9.924 7.896 -10.670 1.00 84.56 103 ILE A CA 1
ATOM 795 C C . ILE A 1 103 ? 11.090 6.938 -10.874 1.00 84.56 103 ILE A C 1
ATOM 797 O O . ILE A 1 103 ? 11.551 6.299 -9.928 1.00 84.56 103 ILE A O 1
ATOM 801 N N . ARG A 1 104 ? 11.581 6.853 -12.110 1.00 86.31 104 ARG A N 1
ATOM 802 C CA . ARG A 1 104 ? 12.821 6.144 -12.437 1.00 86.31 104 ARG A CA 1
ATOM 803 C C . ARG A 1 104 ? 14.026 7.000 -12.040 1.00 86.31 104 ARG A C 1
ATOM 805 O O . ARG A 1 104 ? 13.995 8.217 -12.201 1.00 86.31 104 ARG A O 1
ATOM 812 N N . GLY A 1 105 ? 15.097 6.376 -11.561 1.00 78.94 105 GLY A N 1
ATOM 813 C CA . GLY A 1 105 ? 16.380 7.045 -11.364 1.00 78.94 105 GLY A CA 1
ATOM 814 C C . GLY A 1 105 ? 16.969 7.522 -12.694 1.00 78.94 105 GLY A C 1
ATOM 815 O O . GLY A 1 105 ? 16.986 6.782 -13.678 1.00 78.94 105 GLY A O 1
ATOM 816 N N . ASN A 1 106 ? 17.440 8.770 -12.724 1.00 68.56 106 ASN A N 1
ATOM 817 C CA . ASN A 1 106 ? 17.880 9.440 -13.952 1.00 68.56 106 ASN A CA 1
ATOM 818 C C . ASN A 1 106 ? 19.261 9.010 -14.463 1.00 68.56 106 ASN A C 1
ATOM 820 O O . ASN A 1 106 ? 19.546 9.230 -15.634 1.00 68.56 106 ASN A O 1
ATOM 824 N N . THR A 1 107 ? 20.121 8.453 -13.612 1.00 70.44 107 THR A N 1
ATOM 825 C CA . THR A 1 107 ? 21.520 8.175 -13.972 1.00 70.44 107 THR A CA 1
ATOM 826 C C . THR A 1 107 ? 21.717 6.797 -14.581 1.00 70.44 107 THR A C 1
ATOM 828 O O . THR A 1 107 ? 22.483 6.676 -15.527 1.00 70.44 107 THR A O 1
ATOM 831 N N . ASP A 1 108 ? 20.989 5.786 -14.098 1.00 70.12 108 ASP A N 1
ATOM 832 C CA . ASP A 1 108 ? 21.338 4.393 -14.406 1.00 70.12 108 ASP A CA 1
ATOM 833 C C . ASP A 1 108 ? 20.161 3.551 -14.907 1.00 70.12 108 ASP A C 1
ATOM 835 O O . ASP A 1 108 ? 20.360 2.388 -15.225 1.00 70.12 108 ASP A O 1
ATOM 839 N N . CYS A 1 109 ? 18.932 4.092 -14.971 1.00 77.44 109 CYS A N 1
ATOM 840 C CA . CYS A 1 109 ? 17.685 3.388 -15.343 1.00 77.44 109 CYS A CA 1
ATOM 841 C C . CYS A 1 109 ? 17.369 2.085 -14.573 1.00 77.44 109 CYS A C 1
ATOM 843 O O . CYS A 1 109 ? 16.288 1.522 -14.719 1.00 77.44 109 CYS A O 1
ATOM 845 N N . THR A 1 110 ? 18.276 1.641 -13.717 1.00 76.25 110 THR A N 1
ATOM 846 C CA . THR A 1 110 ? 18.252 0.443 -12.887 1.00 76.25 110 THR A CA 1
ATOM 847 C C . THR A 1 110 ? 17.672 0.731 -11.518 1.00 76.25 110 THR A C 1
ATOM 849 O O . THR A 1 110 ? 17.691 -0.139 -10.667 1.00 76.25 110 THR A O 1
ATOM 852 N N . SER A 1 111 ? 17.148 1.930 -11.258 1.00 78.12 111 SER A N 1
ATOM 853 C CA . SER A 1 111 ? 16.490 2.251 -9.995 1.00 78.12 111 SER A CA 1
ATOM 854 C C . SER A 1 111 ? 15.138 2.908 -10.208 1.00 78.12 111 SER A C 1
ATOM 856 O O . SER A 1 111 ? 14.906 3.593 -11.206 1.00 78.12 111 SER A O 1
ATOM 858 N N . TYR A 1 112 ? 14.239 2.714 -9.248 1.00 82.00 112 TYR A N 1
ATOM 859 C CA . TYR A 1 112 ? 12.949 3.385 -9.227 1.00 82.00 112 TYR A CA 1
ATOM 860 C C . TYR A 1 112 ? 12.462 3.653 -7.804 1.00 82.00 112 TYR A C 1
ATOM 862 O O . TYR A 1 112 ? 12.841 2.976 -6.846 1.00 82.00 112 TYR A O 1
ATOM 870 N N . THR A 1 113 ? 11.570 4.630 -7.682 1.00 80.50 113 THR A N 1
ATOM 871 C CA . THR A 1 113 ? 10.776 4.897 -6.484 1.00 80.50 113 THR A CA 1
ATOM 872 C C . THR A 1 113 ? 9.303 4.939 -6.869 1.00 80.50 113 THR A C 1
ATOM 874 O O . THR A 1 113 ? 8.916 5.659 -7.788 1.00 80.50 113 THR A O 1
ATOM 877 N N . LEU A 1 114 ? 8.478 4.165 -6.170 1.00 79.06 114 LEU A N 1
ATOM 878 C CA . LEU A 1 114 ? 7.032 4.127 -6.358 1.00 79.06 114 LEU A CA 1
ATOM 879 C C . LEU A 1 114 ? 6.344 4.628 -5.088 1.00 79.06 114 LEU A C 1
ATOM 881 O O . LEU A 1 114 ? 6.590 4.113 -3.993 1.00 79.06 114 LEU A O 1
ATOM 885 N N . HIS A 1 115 ? 5.466 5.614 -5.258 1.00 75.81 115 HIS A N 1
ATOM 886 C CA . HIS A 1 115 ? 4.696 6.224 -4.183 1.00 75.81 115 HIS A CA 1
ATOM 887 C C . HIS A 1 115 ? 3.217 5.872 -4.320 1.00 75.81 115 HIS A C 1
ATOM 889 O O . HIS A 1 115 ? 2.559 6.251 -5.296 1.00 75.81 115 HIS A O 1
ATOM 895 N N . ILE A 1 116 ? 2.672 5.211 -3.300 1.00 74.94 116 ILE A N 1
ATOM 896 C CA . ILE A 1 116 ? 1.230 5.025 -3.147 1.00 74.94 116 ILE A CA 1
ATOM 897 C C . ILE A 1 116 ? 0.794 5.522 -1.768 1.00 74.94 116 ILE A C 1
ATOM 899 O O . ILE A 1 116 ? 1.529 5.444 -0.789 1.00 74.94 116 ILE A O 1
ATOM 903 N N . THR A 1 117 ? -0.420 6.032 -1.658 1.00 72.56 117 THR A N 1
ATOM 904 C CA . THR A 1 117 ? -1.029 6.376 -0.374 1.00 72.56 117 THR A CA 1
ATOM 905 C C . THR A 1 117 ? -1.993 5.267 -0.006 1.00 72.56 117 THR A C 1
ATOM 907 O O . THR A 1 117 ? -2.978 5.089 -0.698 1.00 72.56 117 THR A O 1
ATOM 910 N N . ALA A 1 118 ? -1.774 4.565 1.095 1.00 65.81 118 ALA A N 1
ATOM 911 C CA . ALA A 1 118 ? -2.777 3.726 1.729 1.00 65.81 118 ALA A CA 1
ATOM 912 C C . ALA A 1 118 ? -3.754 4.632 2.505 1.00 65.81 118 ALA A C 1
ATOM 914 O O . ALA A 1 118 ? -3.470 5.055 3.624 1.00 65.81 118 ALA A O 1
ATOM 915 N N . ALA A 1 119 ? -4.882 5.000 1.896 1.00 58.16 119 ALA A N 1
ATOM 916 C CA . ALA A 1 119 ? -5.835 5.924 2.510 1.00 58.16 119 ALA A CA 1
ATOM 917 C C . ALA A 1 119 ? -7.123 5.217 2.954 1.00 58.16 119 ALA A C 1
ATOM 919 O O . ALA A 1 119 ? -7.719 4.447 2.199 1.00 58.16 119 ALA A O 1
ATOM 920 N N . ASP A 1 120 ? -7.604 5.556 4.149 1.00 56.03 120 ASP A N 1
ATOM 921 C CA . ASP A 1 120 ? -9.034 5.796 4.337 1.00 56.03 120 ASP A CA 1
ATOM 922 C C . ASP A 1 120 ? -9.298 7.311 4.220 1.00 56.03 120 ASP A C 1
ATOM 924 O O . ASP A 1 120 ? -8.362 8.107 4.217 1.00 56.03 120 ASP A O 1
ATOM 928 N N . ASN A 1 121 ? -10.556 7.743 4.094 1.00 51.44 121 ASN A N 1
ATOM 929 C CA . ASN A 1 121 ? -10.916 9.160 3.879 1.00 51.44 121 ASN A CA 1
ATOM 930 C C . ASN A 1 121 ? -10.503 10.119 5.029 1.00 51.44 121 ASN A C 1
ATOM 932 O O . ASN A 1 121 ? -10.922 11.273 5.032 1.00 51.44 121 ASN A O 1
ATOM 936 N N . VAL A 1 122 ? -9.740 9.647 6.023 1.00 53.41 122 VAL A N 1
ATOM 937 C CA . VAL A 1 122 ? -9.381 10.366 7.255 1.00 53.41 122 VAL A CA 1
ATOM 938 C C . VAL A 1 122 ? -7.879 10.266 7.561 1.00 53.41 122 VAL A C 1
ATOM 940 O 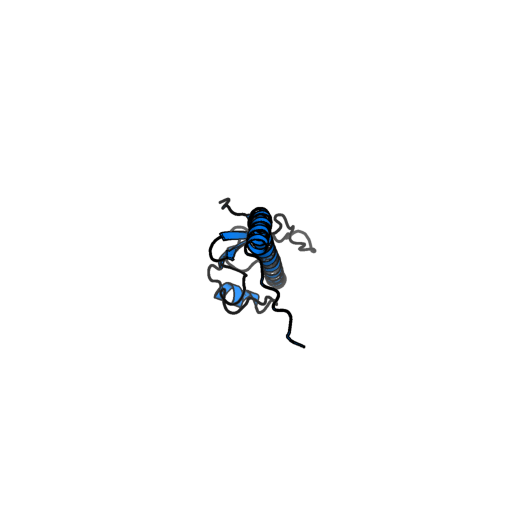O . VAL A 1 122 ? -7.295 11.224 8.055 1.00 53.41 122 VAL A O 1
ATOM 943 N N . THR A 1 123 ? -7.225 9.147 7.238 1.00 58.94 123 THR A N 1
ATOM 944 C CA . THR A 1 123 ? -5.790 8.918 7.442 1.00 58.94 123 THR A CA 1
ATOM 945 C C . THR A 1 123 ? -5.108 8.558 6.127 1.00 58.94 123 THR A C 1
ATOM 947 O O . THR A 1 123 ? -5.338 7.501 5.543 1.00 58.94 123 THR A O 1
ATOM 950 N N . GLN A 1 124 ? -4.253 9.464 5.650 1.00 62.28 124 GLN A N 1
ATOM 951 C CA . GLN A 1 124 ? -3.398 9.236 4.489 1.00 62.28 124 GLN A CA 1
ATOM 952 C C . GLN A 1 124 ? -2.068 8.640 4.952 1.00 62.28 124 GLN A C 1
ATOM 954 O O . GLN A 1 124 ? -1.119 9.370 5.226 1.00 62.28 124 GLN A O 1
ATOM 959 N N . LEU A 1 125 ? -1.994 7.315 5.063 1.00 61.53 125 LEU A N 1
ATOM 960 C CA . LEU A 1 125 ? -0.717 6.633 5.272 1.00 61.53 125 LEU A CA 1
ATOM 961 C C . LEU A 1 125 ? -0.023 6.516 3.917 1.00 61.53 125 LEU A C 1
ATOM 963 O O . LEU A 1 125 ? -0.664 6.165 2.932 1.00 61.53 125 LEU A O 1
ATOM 967 N N . LYS A 1 126 ? 1.271 6.812 3.823 1.00 66.12 126 LYS A N 1
ATOM 968 C CA . LYS A 1 126 ? 2.006 6.691 2.558 1.00 66.12 126 LYS A CA 1
ATOM 969 C C . LYS A 1 126 ? 2.861 5.443 2.593 1.00 66.12 126 LYS A C 1
ATOM 971 O O . LYS A 1 126 ? 3.631 5.250 3.525 1.00 66.12 126 LYS A O 1
ATOM 976 N N . ALA A 1 127 ? 2.693 4.593 1.588 1.00 65.75 127 ALA A N 1
ATOM 977 C CA . ALA A 1 127 ? 3.519 3.424 1.379 1.00 65.75 127 ALA A CA 1
ATOM 978 C C . ALA A 1 127 ? 4.474 3.699 0.211 1.00 65.75 127 ALA A C 1
ATOM 980 O O . ALA A 1 127 ? 4.053 4.048 -0.895 1.00 65.75 127 ALA A O 1
ATOM 981 N N . VAL A 1 128 ? 5.772 3.566 0.467 1.00 68.62 128 VAL A N 1
ATOM 982 C CA . VAL A 1 128 ? 6.816 3.811 -0.534 1.00 68.62 128 VAL A CA 1
ATOM 983 C C . VAL A 1 128 ? 7.653 2.554 -0.690 1.00 68.62 128 VAL A C 1
ATOM 985 O O . VAL A 1 128 ? 8.049 1.935 0.298 1.00 68.62 128 VAL A O 1
ATOM 988 N N . THR A 1 129 ? 7.943 2.194 -1.938 1.00 70.75 129 THR A N 1
ATOM 989 C CA . THR A 1 129 ? 8.919 1.153 -2.267 1.00 70.75 129 THR A CA 1
ATOM 990 C C . THR A 1 129 ? 9.979 1.713 -3.206 1.00 70.75 129 THR A C 1
ATOM 992 O O . THR A 1 129 ? 9.691 2.544 -4.072 1.00 70.75 129 THR A O 1
ATOM 995 N N . LYS A 1 130 ? 11.222 1.276 -3.004 1.00 73.12 130 LYS A N 1
ATOM 996 C CA . LYS A 1 130 ? 12.377 1.624 -3.834 1.00 73.12 130 LYS A CA 1
ATOM 997 C C . LYS A 1 130 ? 13.019 0.331 -4.312 1.00 73.12 130 LYS A C 1
ATOM 999 O O . LYS A 1 130 ? 13.289 -0.546 -3.494 1.00 73.12 130 LYS A O 1
ATOM 1004 N N . GLY A 1 131 ? 13.276 0.229 -5.609 1.00 67.00 131 GLY A N 1
ATOM 1005 C CA . GLY A 1 131 ? 13.966 -0.915 -6.202 1.00 67.00 131 GLY A CA 1
ATOM 1006 C C . GLY A 1 131 ? 15.237 -0.485 -6.920 1.00 67.00 131 GLY A C 1
ATOM 1007 O O . GLY A 1 131 ? 15.295 0.620 -7.457 1.00 67.00 131 GLY A O 1
ATOM 1008 N N . VAL A 1 132 ? 16.245 -1.361 -6.910 1.00 68.50 1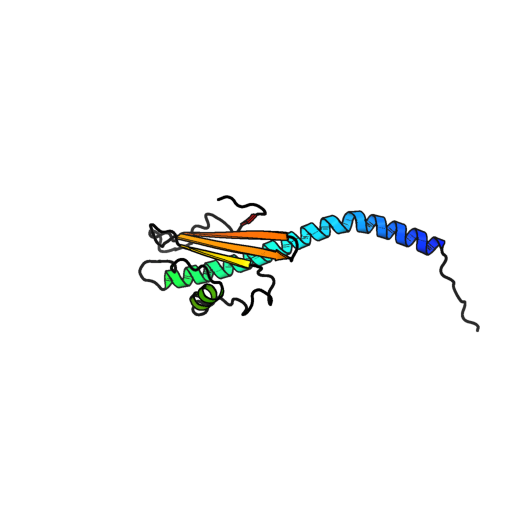32 VAL A N 1
ATOM 1009 C CA . VAL A 1 132 ? 17.471 -1.239 -7.709 1.00 68.50 132 VAL A CA 1
ATOM 1010 C C . VAL A 1 132 ? 17.794 -2.601 -8.341 1.00 68.50 132 VAL A C 1
ATOM 1012 O O . VAL A 1 132 ? 17.761 -3.611 -7.637 1.00 68.50 132 VAL A O 1
ATOM 1015 N N . CYS A 1 133 ? 18.101 -2.636 -9.638 1.00 61.97 133 CYS A N 1
ATOM 1016 C CA . CYS A 1 133 ? 18.653 -3.789 -10.346 1.00 61.97 133 CYS A CA 1
ATOM 1017 C C . CYS A 1 133 ? 20.172 -3.822 -10.145 1.00 61.97 133 CYS A C 1
ATOM 1019 O O . CYS A 1 133 ? 20.857 -2.824 -10.372 1.00 61.97 133 CYS A O 1
ATOM 1021 N N . CYS A 1 134 ? 20.705 -4.965 -9.722 1.00 57.69 134 CYS A N 1
ATOM 1022 C CA . CYS A 1 134 ? 22.145 -5.181 -9.647 1.00 57.69 134 CYS A CA 1
ATOM 1023 C C . CYS A 1 134 ? 22.621 -5.692 -11.011 1.00 57.69 134 CYS A C 1
ATOM 1025 O O . CYS A 1 134 ? 22.340 -6.829 -11.367 1.00 57.69 134 CYS A O 1
ATOM 1027 N N . VAL A 1 135 ? 23.318 -4.847 -11.772 1.00 54.53 135 VAL A N 1
ATOM 1028 C CA . VAL A 1 135 ? 23.870 -5.194 -13.099 1.00 54.53 135 VAL A CA 1
ATOM 1029 C C . VAL A 1 135 ? 25.007 -6.227 -13.036 1.00 54.53 135 VAL A C 1
ATOM 1031 O O . VAL A 1 135 ? 25.350 -6.820 -14.051 1.00 54.53 135 VAL A O 1
ATOM 1034 N N . ASP A 1 136 ? 25.548 -6.483 -11.840 1.00 51.78 136 ASP A N 1
ATOM 1035 C CA . ASP A 1 136 ? 26.704 -7.360 -11.615 1.00 51.78 136 ASP A CA 1
ATOM 1036 C C . ASP A 1 136 ? 26.343 -8.777 -11.117 1.00 51.78 136 ASP A C 1
ATOM 1038 O O . ASP A 1 136 ? 27.241 -9.556 -10.789 1.00 51.78 136 ASP A O 1
ATOM 1042 N N . SER A 1 137 ? 25.057 -9.146 -11.030 1.00 49.00 137 SER A N 1
ATOM 1043 C CA . SER A 1 137 ? 24.639 -10.492 -10.604 1.00 49.00 137 SER A CA 1
ATOM 1044 C C . SER A 1 137 ? 23.529 -11.082 -11.492 1.00 49.00 137 SER A C 1
ATOM 1046 O O . SER A 1 137 ? 22.506 -10.431 -11.693 1.00 49.00 137 SER A O 1
ATOM 1048 N N . PRO A 1 138 ? 23.678 -12.332 -11.993 1.00 48.81 138 PRO A N 1
ATOM 1049 C CA . PRO A 1 138 ? 22.642 -13.024 -12.779 1.00 48.81 138 PRO A CA 1
ATOM 1050 C C . PRO A 1 138 ? 21.376 -13.284 -11.956 1.00 48.81 138 PRO A C 1
ATOM 1052 O O . PRO A 1 138 ? 20.274 -13.380 -12.493 1.00 48.81 138 PRO A O 1
ATOM 1055 N N . ASP A 1 139 ? 21.531 -13.311 -10.636 1.00 47.19 139 ASP A N 1
ATOM 1056 C CA . ASP A 1 139 ? 20.445 -13.111 -9.706 1.00 47.19 139 ASP A CA 1
ATOM 1057 C C . ASP A 1 139 ? 20.218 -11.601 -9.594 1.00 47.19 139 ASP A C 1
ATOM 1059 O O . ASP A 1 139 ? 20.792 -10.928 -8.733 1.00 47.19 139 ASP A O 1
ATOM 1063 N N . CYS A 1 140 ? 19.338 -11.040 -10.426 1.00 48.19 140 CYS A N 1
ATOM 1064 C CA . CYS A 1 140 ? 18.674 -9.781 -10.092 1.00 48.19 140 CYS A CA 1
ATOM 1065 C C . CYS A 1 140 ? 17.708 -10.038 -8.918 1.00 48.19 140 CYS A C 1
ATOM 1067 O O . CYS A 1 140 ? 16.508 -9.755 -8.978 1.00 48.19 140 CYS A O 1
ATOM 1069 N N . SER A 1 141 ? 18.209 -10.602 -7.812 1.00 47.19 141 SER A N 1
ATOM 1070 C CA . SER A 1 141 ? 17.586 -10.426 -6.518 1.00 47.19 141 SER A CA 1
ATOM 1071 C C . SER A 1 141 ? 17.721 -8.941 -6.258 1.00 47.19 141 SER A C 1
ATOM 1073 O O . SER A 1 141 ? 18.761 -8.496 -5.781 1.00 47.19 141 SER A O 1
ATOM 1075 N N . ILE A 1 142 ? 16.718 -8.171 -6.692 1.00 50.16 142 ILE A N 1
ATOM 1076 C CA . ILE A 1 142 ? 16.559 -6.755 -6.381 1.00 50.16 142 ILE A CA 1
ATOM 1077 C C . ILE A 1 142 ? 16.959 -6.652 -4.930 1.00 50.16 142 ILE A C 1
ATOM 1079 O O . ILE A 1 142 ? 16.252 -7.197 -4.077 1.00 50.16 142 ILE A O 1
ATOM 1083 N N . ALA A 1 143 ? 18.137 -6.090 -4.661 1.00 44.56 143 ALA A N 1
ATOM 1084 C CA . ALA A 1 143 ? 18.593 -5.961 -3.301 1.00 44.56 143 ALA A CA 1
ATOM 1085 C C . ALA A 1 143 ? 17.537 -5.060 -2.684 1.00 44.56 143 ALA A C 1
ATOM 1087 O O . ALA A 1 143 ? 17.457 -3.876 -3.019 1.00 44.56 143 ALA A O 1
ATOM 1088 N N . ALA A 1 144 ? 16.647 -5.665 -1.898 1.00 46.69 144 ALA A N 1
ATOM 1089 C CA . ALA A 1 144 ? 15.539 -5.031 -1.224 1.00 46.69 144 ALA A CA 1
ATOM 1090 C C . ALA A 1 144 ? 16.144 -4.123 -0.160 1.00 46.69 144 ALA A C 1
ATOM 1092 O O . ALA A 1 144 ? 16.067 -4.391 1.032 1.00 46.69 144 ALA A O 1
ATOM 1093 N N . LYS A 1 145 ? 16.845 -3.069 -0.583 1.00 46.12 145 LYS A N 1
ATOM 1094 C CA . LYS A 1 145 ? 17.466 -2.136 0.339 1.00 46.12 145 LYS A CA 1
ATOM 1095 C C . LYS A 1 145 ? 16.403 -1.318 1.053 1.00 46.12 145 LYS A C 1
ATOM 1097 O O . LYS A 1 145 ? 16.726 -0.765 2.088 1.00 46.12 145 LYS A O 1
ATOM 1102 N N . ASN A 1 146 ? 15.154 -1.313 0.571 1.00 53.53 146 ASN A N 1
ATOM 1103 C CA . ASN A 1 146 ? 14.006 -0.812 1.314 1.00 53.53 146 ASN A CA 1
ATOM 1104 C C . ASN A 1 146 ? 12.795 -1.726 1.109 1.00 53.53 146 ASN A C 1
ATOM 1106 O O . ASN A 1 146 ? 12.136 -1.680 0.072 1.00 53.53 146 ASN A O 1
ATOM 1110 N N . THR A 1 147 ? 12.492 -2.541 2.118 1.00 56.53 147 THR A N 1
ATOM 1111 C CA . THR A 1 147 ? 11.165 -3.144 2.280 1.00 56.53 147 THR A CA 1
ATOM 1112 C C . THR A 1 147 ? 10.101 -2.047 2.215 1.00 56.53 147 THR A C 1
ATOM 1114 O O . THR A 1 147 ? 10.352 -0.953 2.728 1.00 56.53 147 THR A O 1
ATOM 1117 N N . PRO A 1 148 ? 8.932 -2.292 1.600 1.00 60.03 148 PRO A N 1
ATOM 1118 C CA . PRO A 1 148 ? 7.875 -1.292 1.511 1.00 60.03 148 PRO A CA 1
ATOM 1119 C C . PRO A 1 148 ? 7.511 -0.801 2.917 1.00 60.03 148 PRO A C 1
ATOM 1121 O O . PRO A 1 148 ? 7.094 -1.576 3.777 1.00 60.03 148 PRO A O 1
ATOM 1124 N N . GLN A 1 149 ? 7.725 0.491 3.160 1.00 62.78 149 GLN A N 1
ATOM 1125 C CA . GLN A 1 149 ? 7.464 1.124 4.451 1.00 62.78 149 GLN A CA 1
ATOM 1126 C C . GLN A 1 149 ? 6.155 1.897 4.364 1.00 62.78 149 GLN A C 1
ATOM 1128 O O . GLN A 1 149 ? 5.978 2.674 3.426 1.00 62.78 149 GLN A O 1
ATOM 1133 N N . CYS A 1 150 ? 5.274 1.737 5.353 1.00 64.19 150 CYS A N 1
ATOM 1134 C CA . CYS A 1 150 ? 4.191 2.691 5.576 1.00 64.19 150 CYS A CA 1
ATOM 1135 C C . CYS A 1 150 ? 4.647 3.732 6.588 1.00 64.19 150 CYS A C 1
ATOM 1137 O O . CYS A 1 150 ? 4.836 3.410 7.763 1.00 64.19 150 CYS A O 1
ATOM 1139 N N . THR A 1 151 ? 4.782 4.977 6.156 1.00 62.00 151 THR A N 1
ATOM 1140 C CA . THR A 1 151 ? 5.082 6.104 7.037 1.00 62.00 151 THR A CA 1
ATOM 1141 C C . THR A 1 151 ? 3.942 7.115 6.996 1.00 62.00 151 THR A C 1
ATOM 1143 O O . THR A 1 151 ? 3.203 7.229 6.015 1.00 62.00 151 THR A O 1
ATOM 1146 N N . ALA A 1 152 ? 3.766 7.837 8.102 1.00 53.09 152 ALA A N 1
ATOM 1147 C CA . ALA A 1 152 ? 2.848 8.972 8.167 1.00 53.09 152 ALA A CA 1
ATOM 1148 C C . ALA A 1 152 ? 3.490 10.273 7.645 1.00 53.09 152 ALA A C 1
ATOM 1150 O O . ALA A 1 152 ? 2.782 11.260 7.477 1.00 53.09 152 ALA A O 1
ATOM 1151 N N . ASP A 1 153 ? 4.805 10.274 7.393 1.00 45.97 153 ASP A N 1
ATOM 1152 C CA . ASP A 1 153 ? 5.584 11.479 7.098 1.00 45.97 153 ASP A CA 1
ATOM 1153 C C . ASP A 1 153 ? 6.493 11.310 5.869 1.00 45.97 153 ASP A C 1
ATOM 1155 O O . ASP A 1 153 ? 6.987 10.210 5.578 1.00 45.97 153 ASP A O 1
ATOM 1159 N N . PHE A 1 154 ? 6.676 12.413 5.143 1.00 46.03 154 PHE A N 1
ATOM 1160 C CA . PHE A 1 154 ? 7.488 12.528 3.938 1.00 46.03 154 PHE A CA 1
ATOM 1161 C C . PHE A 1 154 ? 8.939 12.840 4.313 1.00 46.03 154 PHE A C 1
ATOM 1163 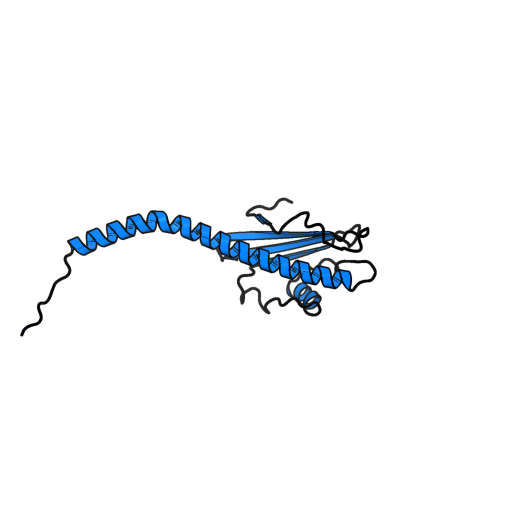O O . PHE A 1 154 ? 9.289 13.984 4.588 1.00 46.03 154 PHE A O 1
ATOM 1170 N N . GLY A 1 155 ? 9.814 11.842 4.241 1.00 43.16 155 GLY A N 1
ATOM 1171 C CA . GLY A 1 155 ? 11.232 12.119 4.025 1.00 43.16 155 GLY A CA 1
ATOM 1172 C C . GLY A 1 155 ? 11.448 12.443 2.549 1.00 43.16 155 GLY A C 1
ATOM 1173 O O . GLY A 1 155 ? 11.554 11.510 1.749 1.00 43.16 155 GLY A O 1
ATOM 1174 N N . LEU A 1 156 ? 11.432 13.733 2.197 1.00 36.25 156 LEU A N 1
ATOM 1175 C CA . LEU A 1 156 ? 12.057 14.230 0.965 1.00 36.25 156 LEU A CA 1
ATOM 1176 C C . LEU A 1 156 ? 13.580 14.147 1.107 1.00 36.25 156 LEU A C 1
ATOM 1178 O O . LEU A 1 156 ? 14.083 14.564 2.175 1.00 36.25 156 LEU A O 1
#

Sequence (156 aa):
MMPDRRGFTLIELMIVVAIIGILAAVAIPNFISFKQKAICAAAIANLENARLSLTSYAASQDDWCFPPSIMSYDEFRSALTIYGLYFPDSMSAVKWGAFHGYIRGNTDCTSYTLHITAADNVTQLKAVTKGVCCVDSPDCSIAAKNTPQCTADFGL

Secondary structure (DSSP, 8-state):
------PPPHHHHHHHHHHHHHHHHHHHHHHHHHHHHHHHHHHHHHHHHHHHHHHHHHHHSTT-PPPPPB--HHHHHHHHHTTT----S-TTTSTT-EEEEEEE-TTTSSEEEEEEEEE-SS-EEEEEEEEE--TT-SS-----SEEEEEESS---

Radius of gyration: 24.12 Å; chains: 1; bounding box: 78×34×60 Å

pLDDT: mean 72.49, std 14.13, range [36.25, 96.44]